Protein AF-A0A2W4NZQ8-F1 (afdb_monomer_lite)

Foldseek 3Di:
DEWEWEAELQQWIFIWDQDPVRDTATDDTFGGDDVPDDPVVRVVVVVVVCVVVVYDYDYHDYDHDPHHPPNRDPPVVVCVVVNDPPDPPDDD

Structure (mmCIF, N/CA/C/O backbone):
data_AF-A0A2W4NZQ8-F1
#
_entry.id   AF-A0A2W4NZQ8-F1
#
loop_
_atom_site.group_PDB
_atom_site.id
_atom_site.type_symbol
_atom_site.label_atom_id
_atom_site.label_alt_id
_atom_site.label_comp_id
_atom_site.label_asym_id
_atom_site.label_entity_id
_atom_site.label_seq_id
_atom_site.pdbx_PDB_ins_code
_atom_site.Cartn_x
_atom_site.Cartn_y
_atom_site.Cartn_z
_atom_site.occupancy
_atom_site.B_iso_or_equiv
_atom_site.auth_seq_id
_atom_site.auth_comp_id
_atom_site.auth_asym_id
_atom_site.auth_atom_id
_atom_site.pdbx_PDB_model_num
ATOM 1 N N . MET A 1 1 ? -15.632 0.615 4.357 1.00 78.12 1 MET A N 1
ATOM 2 C CA . MET A 1 1 ? -14.306 1.040 4.844 1.00 78.12 1 MET A CA 1
ATOM 3 C C . MET A 1 1 ? -13.594 1.732 3.703 1.00 78.12 1 MET A C 1
ATOM 5 O O . MET A 1 1 ? -13.728 1.277 2.570 1.00 78.12 1 MET A O 1
ATOM 9 N N . GLU A 1 2 ? -12.951 2.859 3.979 1.00 85.50 2 GLU A N 1
ATOM 10 C CA . GLU A 1 2 ? -12.257 3.661 2.970 1.00 85.50 2 GLU A CA 1
ATOM 11 C C . GLU A 1 2 ? -10.766 3.311 2.984 1.00 85.50 2 GLU A C 1
ATOM 13 O O . GLU A 1 2 ? -10.204 3.059 4.049 1.00 85.50 2 GLU A O 1
ATOM 18 N N . ALA A 1 3 ? -10.167 3.227 1.799 1.00 87.81 3 ALA A N 1
ATOM 19 C CA . ALA A 1 3 ? -8.755 2.923 1.601 1.00 87.81 3 ALA A CA 1
ATOM 20 C C . ALA A 1 3 ? -8.165 3.830 0.511 1.00 87.81 3 ALA A C 1
ATOM 22 O O . ALA A 1 3 ? -8.894 4.389 -0.316 1.00 87.81 3 ALA A O 1
ATOM 23 N N . TYR A 1 4 ? -6.847 3.974 0.478 1.00 87.25 4 TYR A N 1
ATOM 24 C CA . TYR A 1 4 ? -6.142 4.737 -0.546 1.00 87.25 4 TYR A CA 1
ATOM 25 C C . TYR A 1 4 ? -4.874 4.014 -0.992 1.00 87.25 4 TYR A C 1
ATOM 27 O O . TYR A 1 4 ? -4.280 3.257 -0.235 1.00 87.25 4 TYR A O 1
ATOM 35 N N . ILE A 1 5 ? -4.467 4.247 -2.239 1.00 86.50 5 ILE A N 1
ATOM 36 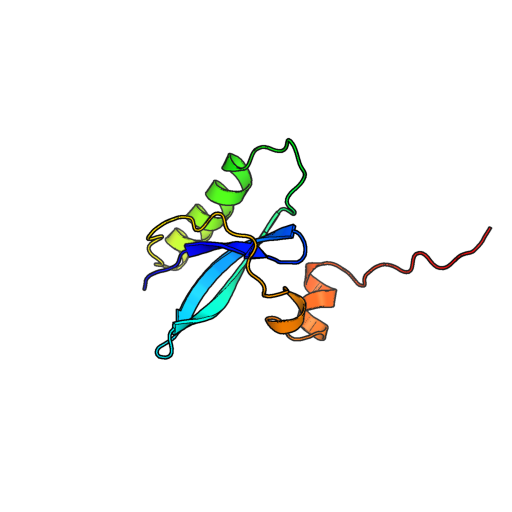C CA . ILE A 1 5 ? -3.205 3.727 -2.775 1.00 86.50 5 ILE A CA 1
ATOM 37 C C . ILE A 1 5 ? -2.145 4.815 -2.627 1.00 86.50 5 ILE A C 1
ATOM 39 O O . ILE A 1 5 ? -2.413 5.965 -2.990 1.00 86.50 5 ILE A O 1
ATOM 43 N N . GLY A 1 6 ? -0.976 4.452 -2.107 1.00 85.62 6 GLY A N 1
ATOM 44 C CA . GLY A 1 6 ? 0.177 5.333 -1.940 1.00 85.62 6 GLY A CA 1
ATOM 45 C C . GLY A 1 6 ? 1.484 4.664 -2.352 1.00 85.62 6 GLY A C 1
ATOM 46 O O . GLY A 1 6 ? 1.516 3.454 -2.578 1.00 85.62 6 GLY A O 1
ATOM 47 N N . LEU A 1 7 ? 2.541 5.469 -2.468 1.00 83.88 7 LEU A N 1
ATOM 48 C CA . LEU A 1 7 ? 3.903 4.994 -2.691 1.00 83.88 7 LEU A CA 1
ATOM 49 C C . LEU A 1 7 ? 4.675 5.067 -1.371 1.00 83.88 7 LEU A C 1
ATOM 51 O O . LEU A 1 7 ? 4.679 6.118 -0.728 1.00 83.88 7 LEU A O 1
ATOM 55 N N . THR A 1 8 ? 5.296 3.968 -0.961 1.00 82.25 8 THR A N 1
ATOM 56 C CA . THR A 1 8 ? 6.094 3.896 0.273 1.00 82.25 8 THR A CA 1
ATOM 57 C C . THR A 1 8 ? 7.453 4.577 0.097 1.00 82.25 8 THR A C 1
ATOM 59 O O . THR A 1 8 ? 7.885 4.824 -1.035 1.00 82.25 8 THR A O 1
ATOM 62 N N . GLY A 1 9 ? 8.143 4.861 1.207 1.00 78.06 9 GLY A N 1
ATOM 63 C CA . GLY A 1 9 ? 9.516 5.384 1.183 1.00 78.06 9 GLY A CA 1
ATOM 64 C C . GLY A 1 9 ? 10.497 4.470 0.436 1.00 78.06 9 GLY A C 1
ATOM 65 O O . GLY A 1 9 ? 11.390 4.956 -0.256 1.00 78.06 9 GLY A O 1
ATOM 66 N N . ASP A 1 10 ? 10.252 3.159 0.482 1.00 77.81 10 ASP A N 1
ATOM 67 C CA . ASP A 1 10 ? 11.034 2.114 -0.197 1.00 77.81 10 ASP A CA 1
ATOM 68 C C . ASP A 1 10 ? 10.698 1.961 -1.685 1.00 77.81 10 ASP A C 1
ATOM 70 O O . ASP A 1 10 ? 11.258 1.110 -2.372 1.00 77.81 10 ASP A O 1
ATOM 74 N N . GLY A 1 11 ? 9.759 2.763 -2.193 1.00 80.81 11 GLY A N 1
ATOM 75 C CA . GLY A 1 11 ? 9.364 2.738 -3.592 1.00 80.81 11 GLY A CA 1
ATOM 76 C C . GLY A 1 11 ? 8.473 1.555 -3.949 1.00 80.81 11 GLY A C 1
ATOM 77 O O . GLY A 1 11 ? 8.625 1.012 -5.030 1.00 80.81 11 GLY A O 1
ATOM 78 N N . TYR A 1 12 ? 7.523 1.165 -3.099 1.00 84.00 12 TYR A N 1
ATOM 79 C CA . TYR A 1 12 ? 6.498 0.168 -3.435 1.00 84.00 12 TYR A CA 1
ATOM 80 C C . TYR A 1 12 ? 5.112 0.794 -3.464 1.00 84.00 12 TYR A C 1
ATOM 82 O O . TYR A 1 12 ? 4.779 1.659 -2.648 1.00 84.00 12 TYR A 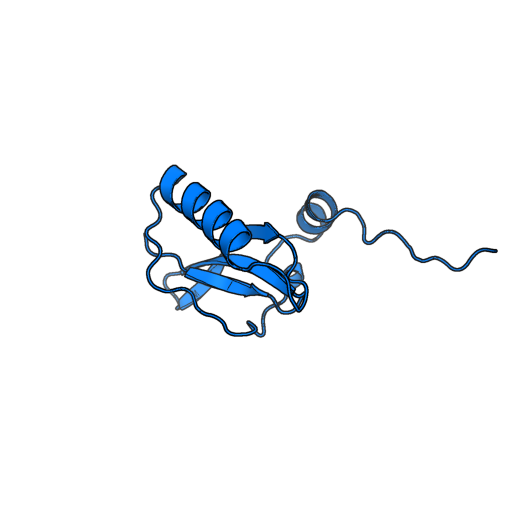O 1
ATOM 90 N N . TRP A 1 13 ? 4.272 0.332 -4.388 1.00 86.56 13 TRP A N 1
ATOM 91 C CA . TRP A 1 13 ? 2.849 0.643 -4.327 1.00 86.56 13 TRP A CA 1
ATOM 92 C C . TRP A 1 13 ? 2.215 -0.101 -3.160 1.00 86.56 13 TRP A C 1
ATOM 94 O O . TRP A 1 13 ? 2.448 -1.287 -2.971 1.00 86.56 13 TRP A O 1
ATOM 104 N N . ALA A 1 14 ? 1.377 0.578 -2.391 1.00 88.56 14 ALA A N 1
ATOM 105 C CA . ALA A 1 14 ? 0.722 -0.013 -1.236 1.00 88.56 14 ALA A CA 1
ATOM 106 C C . ALA A 1 14 ? -0.711 0.499 -1.088 1.00 88.56 14 ALA A C 1
ATOM 108 O O . ALA A 1 14 ? -1.036 1.626 -1.474 1.00 88.56 14 ALA A O 1
ATOM 109 N N . LEU A 1 15 ? -1.576 -0.349 -0.536 1.00 88.12 15 LEU A N 1
ATOM 110 C CA . LEU A 1 15 ? -2.938 -0.013 -0.146 1.00 88.12 15 LEU A CA 1
ATOM 111 C C . LEU A 1 15 ? -2.971 0.255 1.357 1.00 88.12 15 LEU A C 1
ATOM 113 O O . LEU A 1 15 ? -2.571 -0.594 2.150 1.00 88.12 15 LEU A O 1
ATOM 117 N N . PHE A 1 16 ? -3.506 1.408 1.733 1.00 89.31 16 PHE A N 1
ATOM 118 C CA . PHE A 1 16 ? -3.589 1.877 3.109 1.00 89.31 16 PHE A CA 1
ATOM 119 C C . PHE A 1 16 ? -5.033 2.140 3.522 1.00 89.31 16 PHE A C 1
ATOM 121 O O . PHE A 1 16 ? -5.878 2.496 2.697 1.00 89.31 16 PHE A O 1
ATOM 128 N N . GLN A 1 17 ? -5.293 2.042 4.817 1.00 89.81 17 GLN A N 1
ATOM 129 C CA . GLN A 1 17 ? -6.498 2.532 5.476 1.00 89.81 17 GLN A CA 1
ATOM 130 C C . GLN A 1 17 ? -6.089 3.457 6.622 1.00 89.81 17 GLN A C 1
ATOM 132 O O . GLN A 1 17 ? -5.157 3.145 7.345 1.00 89.81 17 GLN A O 1
ATOM 137 N N . GLU A 1 18 ? -6.792 4.570 6.811 1.00 87.50 18 GLU A N 1
ATOM 138 C CA . GLU A 1 18 ? -6.614 5.394 8.013 1.00 87.50 18 GLU A CA 1
ATOM 139 C C . GLU A 1 18 ? -7.401 4.760 9.172 1.00 87.50 18 GLU A C 1
ATOM 141 O O . GLU A 1 18 ? -8.567 4.377 9.005 1.00 87.50 18 GLU A O 1
ATOM 146 N N . ASP A 1 19 ? -6.763 4.612 10.331 1.00 85.06 19 ASP A N 1
ATOM 147 C CA . ASP A 1 19 ? -7.424 4.170 11.557 1.00 85.06 19 ASP A CA 1
ATOM 148 C C . ASP A 1 19 ? -8.272 5.300 12.189 1.00 85.06 19 ASP A C 1
ATOM 150 O O . ASP A 1 19 ? -8.477 6.369 11.611 1.00 85.06 19 ASP A O 1
ATOM 154 N N . ALA A 1 20 ? -8.796 5.079 13.399 1.00 85.00 20 ALA A N 1
ATOM 155 C CA . ALA A 1 20 ? -9.592 6.092 14.099 1.00 85.00 20 ALA A CA 1
ATOM 156 C C . ALA A 1 20 ? -8.788 7.350 14.500 1.00 85.00 20 ALA A C 1
ATOM 158 O O . ALA A 1 20 ? -9.391 8.393 14.764 1.00 85.00 20 ALA A O 1
ATOM 159 N N . SER A 1 21 ? -7.460 7.248 14.551 1.00 84.69 21 SER A N 1
ATOM 160 C CA . SER A 1 21 ? -6.514 8.322 14.863 1.00 84.69 21 SER A CA 1
ATOM 161 C C . SER A 1 21 ? -6.040 9.065 13.606 1.00 84.69 21 SER 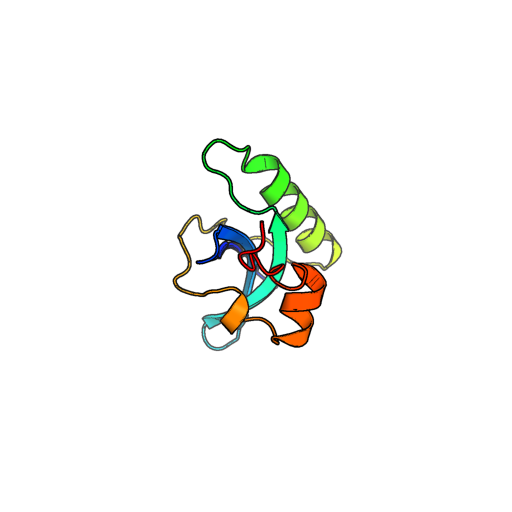A C 1
ATOM 163 O O . SER A 1 21 ? -5.418 10.120 13.722 1.00 84.69 21 SER A O 1
ATOM 165 N N . GLY A 1 22 ? -6.366 8.554 12.413 1.00 81.69 22 GLY A N 1
ATOM 166 C CA . GLY A 1 22 ? -5.853 9.057 11.141 1.00 81.69 22 GLY A CA 1
ATOM 167 C C . GLY A 1 22 ? -4.471 8.504 10.787 1.00 81.69 22 GLY A C 1
ATOM 168 O O . GLY A 1 22 ? -3.831 9.021 9.872 1.00 81.69 22 GLY A O 1
ATOM 169 N N . GLU A 1 23 ? -3.997 7.483 11.502 1.00 82.75 23 GLU A N 1
ATOM 170 C CA . GLU A 1 23 ? -2.720 6.832 11.232 1.00 82.75 23 GLU A CA 1
ATOM 171 C C . GLU A 1 23 ? -2.878 5.809 10.098 1.00 82.75 23 GLU A C 1
ATOM 173 O O . GLU A 1 23 ? -3.878 5.081 10.047 1.00 82.75 23 GLU A O 1
ATOM 178 N N . PRO A 1 24 ? -1.923 5.755 9.153 1.00 84.69 24 PRO A N 1
ATOM 179 C CA . PRO A 1 24 ? -1.997 4.840 8.028 1.00 84.69 24 PRO A CA 1
ATOM 180 C C . PRO A 1 24 ? -1.690 3.407 8.466 1.00 84.69 24 PRO A C 1
ATOM 182 O O . PRO A 1 24 ? -0.604 3.098 8.943 1.00 84.69 24 PRO A O 1
ATOM 185 N N . VAL A 1 25 ? -2.637 2.510 8.226 1.00 87.19 25 VAL A N 1
ATOM 186 C CA . VAL A 1 25 ? -2.504 1.064 8.400 1.00 87.19 25 VAL A CA 1
ATOM 187 C C . VAL A 1 25 ? -2.320 0.426 7.032 1.00 87.19 25 VAL A C 1
ATOM 189 O O . VAL A 1 25 ? -3.134 0.630 6.124 1.00 87.19 25 VAL A O 1
ATOM 192 N N . LEU A 1 26 ? -1.255 -0.356 6.874 1.00 88.56 26 LEU A N 1
ATOM 193 C CA . LEU A 1 26 ? -0.984 -1.092 5.646 1.00 88.56 26 LEU A CA 1
ATOM 194 C C . LEU A 1 26 ? -1.959 -2.270 5.492 1.00 88.56 26 LEU A C 1
ATOM 196 O O . LEU A 1 26 ? -2.105 -3.088 6.395 1.00 88.56 26 LEU A O 1
ATOM 200 N N . LEU A 1 27 ? -2.613 -2.363 4.332 1.00 88.25 27 LEU A N 1
ATOM 201 C CA . LEU A 1 27 ? -3.542 -3.448 3.997 1.00 88.25 27 LEU A CA 1
ATOM 202 C C . LEU A 1 27 ? -2.953 -4.443 2.995 1.00 88.25 27 LEU A C 1
ATOM 204 O O . LEU A 1 27 ? -3.194 -5.642 3.110 1.00 88.25 27 LEU A O 1
ATOM 208 N N . ALA A 1 28 ? -2.225 -3.948 1.993 1.00 86.94 28 ALA A N 1
ATOM 209 C CA . ALA A 1 28 ? -1.603 -4.770 0.961 1.00 86.94 28 ALA A CA 1
ATOM 210 C C . ALA A 1 28 ? -0.402 -4.053 0.334 1.00 86.94 28 ALA A C 1
ATOM 212 O O . ALA A 1 28 ? -0.405 -2.826 0.212 1.00 86.94 28 ALA A O 1
ATOM 213 N N . VAL A 1 29 ? 0.583 -4.831 -0.116 1.00 87.12 29 VAL A N 1
ATOM 214 C CA . VAL A 1 29 ? 1.743 -4.364 -0.888 1.00 87.12 29 VAL A CA 1
ATOM 215 C C . VAL A 1 29 ? 1.577 -4.828 -2.334 1.00 87.12 29 VAL A C 1
ATOM 217 O O . VAL A 1 29 ? 1.157 -5.955 -2.590 1.00 87.12 29 VAL A O 1
ATOM 220 N N . GLY A 1 30 ? 1.829 -3.924 -3.270 1.00 83.25 30 GLY A N 1
ATOM 221 C CA . GLY A 1 30 ? 1.839 -4.168 -4.706 1.00 83.25 30 GLY A CA 1
ATOM 222 C C . GLY A 1 30 ? 3.260 -4.177 -5.262 1.00 83.25 30 GLY A C 1
ATOM 223 O O . GLY A 1 30 ? 4.233 -4.320 -4.526 1.00 83.25 30 GLY A O 1
ATOM 224 N N . ASP A 1 31 ? 3.371 -4.012 -6.577 1.00 81.94 31 ASP A N 1
ATOM 225 C CA . ASP A 1 31 ? 4.661 -4.035 -7.264 1.00 81.94 31 ASP A CA 1
ATOM 226 C C . ASP A 1 31 ? 5.588 -2.876 -6.839 1.00 81.94 31 ASP A C 1
ATOM 228 O O . ASP A 1 31 ? 5.104 -1.785 -6.485 1.00 81.94 31 ASP A O 1
ATOM 232 N N . PRO A 1 32 ? 6.918 -3.077 -6.911 1.00 81.88 32 PRO A N 1
ATOM 233 C CA . PRO A 1 32 ? 7.876 -1.989 -6.789 1.00 81.88 32 PRO A CA 1
ATOM 234 C C . PRO A 1 32 ? 7.634 -0.933 -7.877 1.00 81.88 32 PRO A C 1
ATOM 236 O O . PRO A 1 32 ? 7.237 -1.217 -9.007 1.00 81.88 32 PRO A O 1
ATOM 239 N N . PHE A 1 33 ? 7.860 0.322 -7.524 1.00 78.56 33 PHE A N 1
ATOM 240 C CA . PHE A 1 33 ? 7.830 1.451 -8.430 1.00 78.56 33 PHE A CA 1
ATOM 241 C C . PHE A 1 33 ? 9.181 1.595 -9.116 1.00 78.56 33 PHE A C 1
ATOM 243 O O . PHE A 1 33 ? 10.179 1.958 -8.493 1.00 78.56 33 PHE A O 1
ATOM 250 N N . GLU A 1 34 ? 9.180 1.419 -10.432 1.00 74.62 34 GLU A N 1
ATOM 251 C CA . GLU A 1 34 ? 10.318 1.762 -11.272 1.00 74.62 34 GLU A CA 1
ATOM 252 C C . GLU A 1 34 ? 10.023 3.051 -12.064 1.00 74.62 34 GLU A C 1
ATOM 254 O O . GLU A 1 34 ? 8.949 3.208 -12.663 1.00 74.62 34 GLU A O 1
ATOM 259 N N . PRO A 1 35 ? 10.953 4.023 -12.098 1.00 71.94 35 PRO A N 1
ATOM 260 C CA . PRO A 1 35 ? 10.801 5.208 -12.930 1.00 71.94 35 PRO A CA 1
ATOM 261 C C . PRO A 1 35 ? 10.624 4.836 -14.408 1.00 71.94 35 PRO A C 1
ATOM 263 O O . PRO A 1 35 ? 11.541 4.335 -15.054 1.00 71.94 35 PRO A O 1
ATOM 266 N N . GLY A 1 36 ? 9.452 5.146 -14.964 1.00 67.19 36 GLY A N 1
ATOM 267 C CA . GLY A 1 36 ? 9.107 4.838 -16.356 1.00 67.19 36 GLY A CA 1
ATOM 268 C C . GLY A 1 36 ? 8.140 3.666 -16.519 1.00 67.19 36 GLY A C 1
ATOM 269 O O . GLY A 1 36 ? 7.610 3.499 -17.620 1.00 67.19 36 GLY A O 1
ATOM 270 N N . ASP A 1 37 ? 7.845 2.927 -15.447 1.00 68.12 37 ASP A N 1
ATOM 271 C CA . ASP A 1 37 ? 6.885 1.831 -15.491 1.00 68.12 37 ASP A CA 1
ATOM 272 C C . ASP A 1 37 ? 5.424 2.276 -15.465 1.00 68.12 37 ASP A C 1
ATOM 274 O O . ASP A 1 37 ? 5.040 3.375 -15.039 1.00 68.12 37 ASP A O 1
ATOM 278 N N . ALA A 1 38 ? 4.566 1.385 -15.960 1.00 67.06 38 ALA A N 1
ATOM 279 C CA . ALA A 1 38 ? 3.138 1.625 -15.986 1.00 67.06 38 ALA A CA 1
ATOM 280 C C . ALA A 1 38 ? 2.563 1.556 -14.561 1.00 67.06 38 ALA A C 1
ATOM 282 O O . ALA A 1 38 ? 2.409 0.492 -13.980 1.00 67.06 38 ALA A O 1
ATOM 283 N N . ILE A 1 39 ? 2.116 2.698 -14.040 1.00 74.38 39 ILE A N 1
ATOM 284 C CA . ILE A 1 39 ? 1.401 2.799 -12.749 1.00 74.38 39 ILE A CA 1
ATOM 285 C C . ILE A 1 39 ? 0.059 2.034 -12.775 1.00 74.38 39 ILE A C 1
ATOM 287 O O . ILE A 1 39 ? -0.464 1.595 -11.754 1.00 74.38 39 ILE A O 1
ATOM 291 N N . ARG A 1 40 ? -0.531 1.877 -13.966 1.00 77.19 40 ARG A N 1
ATOM 292 C CA . ARG A 1 40 ? -1.868 1.294 -14.171 1.00 77.19 40 ARG A CA 1
ATOM 293 C C . ARG A 1 40 ? -2.010 -0.160 -13.686 1.00 77.19 40 ARG A C 1
ATOM 295 O O . ARG A 1 40 ? -2.995 -0.399 -12.996 1.00 77.19 40 ARG A O 1
ATOM 302 N N . PRO A 1 41 ? -1.123 -1.114 -14.033 1.00 79.12 41 PRO A N 1
ATOM 303 C CA . PRO A 1 41 ? -1.200 -2.488 -13.531 1.00 79.12 41 PRO A CA 1
ATOM 304 C C . PRO A 1 41 ? -1.106 -2.580 -12.005 1.00 79.12 41 PRO A C 1
ATOM 306 O O . PRO A 1 41 ? -1.978 -3.204 -11.408 1.00 79.12 41 PRO A O 1
ATOM 309 N N . ALA A 1 42 ? -0.152 -1.893 -11.368 1.00 77.94 42 ALA A N 1
ATOM 310 C CA . ALA A 1 42 ? -0.014 -1.909 -9.908 1.00 77.94 42 ALA A CA 1
ATOM 311 C C . ALA A 1 42 ? -1.274 -1.365 -9.206 1.00 77.94 42 ALA A C 1
ATOM 313 O O . ALA A 1 42 ? -1.815 -1.973 -8.283 1.00 77.94 42 ALA A O 1
ATOM 314 N N . VAL A 1 43 ? -1.817 -0.247 -9.705 1.00 81.56 43 VAL A N 1
ATOM 315 C CA . VAL A 1 43 ? -3.076 0.319 -9.197 1.00 81.56 43 VAL A CA 1
ATOM 316 C C . VAL A 1 43 ? -4.260 -0.619 -9.441 1.00 81.56 43 VAL A C 1
ATOM 318 O O . VAL A 1 43 ? -5.130 -0.725 -8.576 1.00 81.56 43 VAL A O 1
ATOM 321 N N . ALA A 1 44 ? -4.321 -1.294 -10.592 1.00 84.75 44 ALA A N 1
ATOM 322 C CA . ALA A 1 44 ? -5.383 -2.247 -10.900 1.00 84.75 44 ALA A CA 1
ATOM 323 C C . ALA A 1 44 ? -5.362 -3.437 -9.932 1.00 84.75 44 ALA A C 1
ATOM 325 O O . ALA A 1 44 ? -6.392 -3.711 -9.321 1.00 84.75 44 ALA A O 1
ATOM 326 N N . ALA A 1 45 ? -4.193 -4.043 -9.698 1.00 85.44 45 ALA A N 1
ATOM 327 C CA . ALA A 1 45 ? -4.036 -5.163 -8.771 1.00 85.44 45 ALA A CA 1
ATOM 328 C C . ALA A 1 45 ? -4.492 -4.801 -7.345 1.00 85.44 45 ALA A C 1
ATOM 330 O O . ALA A 1 45 ? -5.290 -5.517 -6.737 1.00 85.44 45 ALA A O 1
ATOM 331 N N . LEU A 1 46 ? -4.070 -3.638 -6.834 1.00 86.00 46 LEU A N 1
ATOM 332 C CA . LEU A 1 46 ? -4.494 -3.152 -5.514 1.00 86.00 46 LEU A CA 1
ATOM 333 C C . LEU A 1 46 ? -5.990 -2.801 -5.466 1.00 86.00 46 LEU A C 1
ATOM 335 O O . LEU A 1 46 ? -6.644 -2.995 -4.442 1.00 86.00 46 LEU A O 1
ATOM 339 N N . THR A 1 47 ? -6.555 -2.314 -6.574 1.00 85.62 47 THR A N 1
ATOM 340 C CA . THR A 1 47 ? -7.996 -2.032 -6.685 1.00 85.62 47 THR A CA 1
ATOM 341 C C . THR A 1 47 ? -8.827 -3.309 -6.672 1.00 85.62 47 THR A C 1
ATOM 343 O O . THR A 1 47 ? -9.858 -3.363 -5.999 1.00 85.62 47 THR A O 1
ATOM 346 N N . GLU A 1 48 ? -8.385 -4.342 -7.386 1.00 88.06 48 GLU A N 1
ATOM 347 C CA . GLU A 1 48 ? -9.033 -5.653 -7.399 1.00 88.06 48 GLU A CA 1
ATOM 348 C C . GLU A 1 48 ? -8.988 -6.302 -6.015 1.00 88.06 48 GLU A C 1
ATOM 350 O O . GLU A 1 48 ? -10.018 -6.782 -5.534 1.00 88.06 48 GLU A O 1
ATOM 355 N N . TRP A 1 49 ? -7.840 -6.231 -5.333 1.00 90.31 49 TRP A N 1
ATOM 356 C CA . TRP A 1 49 ? -7.718 -6.684 -3.949 1.00 90.31 49 TRP A CA 1
ATOM 357 C C . TRP A 1 49 ? -8.680 -5.919 -3.033 1.00 90.31 49 TRP A C 1
ATOM 359 O O . TRP A 1 49 ? -9.501 -6.528 -2.352 1.00 90.31 49 TRP A O 1
ATOM 369 N N . ALA A 1 50 ? -8.677 -4.583 -3.072 1.00 87.81 50 ALA A N 1
ATOM 370 C CA . ALA A 1 50 ? -9.573 -3.766 -2.252 1.00 87.81 50 ALA A CA 1
ATOM 371 C C . ALA A 1 50 ? -11.049 -4.156 -2.450 1.00 87.81 50 ALA A C 1
ATOM 373 O O . ALA A 1 50 ? -11.782 -4.337 -1.475 1.00 87.81 50 ALA A O 1
ATOM 374 N N . ALA A 1 51 ? -11.473 -4.351 -3.702 1.00 87.44 51 ALA A N 1
ATOM 375 C CA . ALA A 1 51 ? -12.832 -4.763 -4.030 1.00 87.44 51 ALA A CA 1
ATOM 376 C C . ALA A 1 51 ? -13.175 -6.160 -3.486 1.00 87.44 51 ALA A C 1
ATOM 378 O O . ALA A 1 51 ? -14.270 -6.345 -2.949 1.00 87.44 51 ALA A O 1
ATOM 379 N N . ALA A 1 52 ? -12.249 -7.122 -3.573 1.00 89.31 52 ALA A N 1
ATOM 380 C CA . ALA A 1 52 ? -12.440 -8.482 -3.066 1.00 89.31 52 ALA A CA 1
ATOM 381 C C . ALA A 1 52 ? -12.679 -8.529 -1.546 1.00 89.31 52 ALA A C 1
ATOM 383 O O . ALA A 1 52 ? -13.428 -9.382 -1.067 1.00 89.31 52 ALA A O 1
ATOM 384 N N . TYR A 1 53 ? -12.105 -7.582 -0.799 1.00 88.88 53 TYR A N 1
ATOM 385 C CA . TYR A 1 53 ? -12.236 -7.485 0.658 1.00 88.88 53 TYR A CA 1
ATOM 386 C C . TYR A 1 53 ? -13.228 -6.397 1.122 1.00 88.88 53 TYR A C 1
ATOM 388 O O . TYR A 1 53 ? -13.366 -6.143 2.318 1.00 88.88 53 TYR A O 1
ATOM 396 N N . GLY A 1 54 ? -13.970 -5.771 0.200 1.00 88.38 54 GLY A N 1
ATOM 397 C CA . GLY A 1 54 ? -15.027 -4.805 0.529 1.00 88.38 54 GLY A CA 1
ATOM 398 C C . GLY A 1 54 ? -14.534 -3.402 0.913 1.00 88.38 54 GLY A C 1
ATOM 399 O O . GLY A 1 54 ? -15.271 -2.630 1.541 1.00 88.38 54 GLY A O 1
ATOM 400 N N . TYR A 1 55 ? -13.307 -3.050 0.533 1.00 87.38 55 TYR A N 1
ATOM 401 C CA . TYR A 1 55 ? -12.755 -1.707 0.686 1.00 87.38 55 TYR A CA 1
ATOM 402 C C . TYR A 1 55 ? -13.135 -0.817 -0.500 1.00 87.38 55 TYR A C 1
ATOM 404 O O . TYR A 1 55 ? -13.102 -1.223 -1.662 1.00 87.38 55 TYR A O 1
ATOM 412 N N . ARG A 1 56 ? -13.483 0.438 -0.205 1.00 85.94 56 ARG A N 1
ATOM 413 C CA . ARG A 1 56 ? -13.735 1.475 -1.209 1.00 85.94 56 ARG A CA 1
ATOM 414 C C . ARG A 1 56 ? -12.504 2.364 -1.325 1.00 85.94 56 ARG A C 1
ATOM 416 O O . ARG A 1 56 ? -12.147 3.029 -0.356 1.00 85.94 56 ARG A O 1
ATOM 423 N N . ILE A 1 57 ? -11.907 2.432 -2.512 1.00 82.00 57 ILE A N 1
ATOM 424 C CA . ILE A 1 57 ? -10.789 3.347 -2.765 1.00 82.00 57 ILE A CA 1
ATOM 425 C C . ILE A 1 57 ? -11.325 4.769 -2.934 1.00 82.00 57 ILE A C 1
ATOM 427 O O . ILE A 1 57 ? -12.181 5.010 -3.789 1.00 82.00 57 ILE A O 1
ATOM 431 N N . VAL A 1 58 ? -10.855 5.704 -2.105 1.00 76.06 58 VAL A N 1
ATOM 432 C CA . VAL A 1 58 ? -11.404 7.070 -2.055 1.00 76.06 58 VAL A CA 1
ATOM 433 C C . VAL A 1 58 ? -10.627 8.082 -2.877 1.00 76.06 58 VAL A C 1
ATOM 435 O O . VAL A 1 58 ? -11.244 8.952 -3.483 1.00 76.06 58 VAL A O 1
ATOM 438 N N . THR A 1 59 ? -9.305 7.977 -2.980 1.00 63.44 59 THR A N 1
ATOM 439 C CA . THR A 1 59 ? -8.475 8.752 -3.918 1.00 63.44 59 THR A CA 1
ATOM 440 C C . THR A 1 59 ? -7.079 8.128 -3.923 1.00 63.44 59 THR A C 1
ATOM 442 O O . THR A 1 59 ? -6.579 7.817 -2.845 1.00 63.44 59 THR A O 1
ATOM 445 N N . PRO A 1 60 ? -6.410 7.932 -5.069 1.00 60.94 60 PRO A N 1
ATOM 446 C CA . PRO A 1 60 ? -4.993 7.593 -5.043 1.00 60.94 60 PRO A CA 1
ATOM 447 C C . PRO A 1 60 ? -4.188 8.799 -4.528 1.00 60.94 60 PRO A C 1
ATOM 449 O O . PRO A 1 60 ? -4.264 9.894 -5.092 1.00 60.94 60 PRO A O 1
ATOM 452 N N . ARG A 1 61 ? -3.438 8.617 -3.437 1.00 60.38 61 ARG A N 1
ATOM 453 C CA . ARG A 1 61 ? -2.497 9.613 -2.914 1.00 60.38 61 ARG A CA 1
ATOM 454 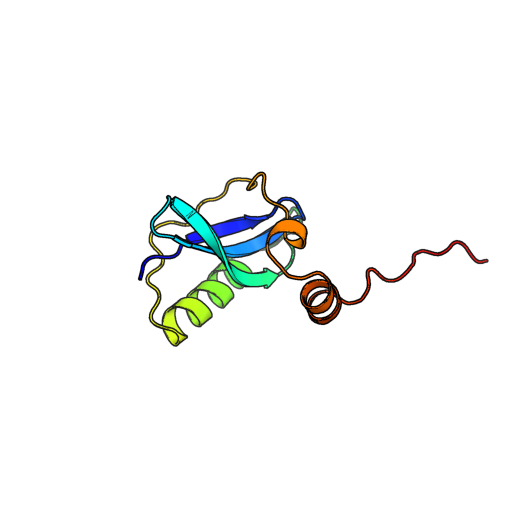C C . ARG A 1 61 ? -1.127 9.321 -3.517 1.00 60.38 61 ARG A C 1
ATOM 456 O O . ARG A 1 61 ? -0.364 8.519 -3.000 1.00 60.38 61 ARG A O 1
ATOM 463 N N . TYR A 1 62 ? -0.810 9.992 -4.620 1.00 54.34 62 TYR A N 1
ATOM 464 C CA . TYR A 1 62 ? 0.517 9.937 -5.243 1.00 54.34 62 TYR A CA 1
ATOM 465 C C . TYR A 1 62 ? 1.492 10.873 -4.511 1.00 54.34 62 TYR A C 1
ATOM 467 O O . TYR A 1 62 ? 1.932 11.882 -5.056 1.00 54.34 62 TYR A O 1
ATOM 475 N N . GLY A 1 63 ? 1.754 10.592 -3.239 1.00 50.84 63 GLY A N 1
ATOM 476 C CA . GLY A 1 63 ? 2.833 11.209 -2.474 1.00 50.84 63 GLY A CA 1
ATOM 477 C C . GLY A 1 63 ? 3.807 10.117 -2.058 1.00 50.84 63 GLY A C 1
ATOM 478 O O . GLY A 1 63 ? 3.363 9.009 -1.766 1.00 50.84 63 GLY A O 1
ATOM 479 N N . LEU A 1 64 ? 5.108 10.420 -2.052 1.00 50.28 64 LEU A N 1
ATOM 480 C CA . LEU A 1 64 ? 6.070 9.630 -1.286 1.00 50.28 64 LEU A CA 1
ATOM 481 C C . LEU A 1 64 ? 5.605 9.711 0.169 1.00 50.28 64 LEU A C 1
ATOM 483 O O . LEU A 1 64 ? 5.712 10.775 0.781 1.00 50.28 64 LEU A O 1
ATOM 487 N N . SER A 1 65 ? 4.991 8.648 0.684 1.00 55.19 65 SER A N 1
ATOM 488 C CA . SER A 1 65 ? 4.762 8.543 2.120 1.00 55.19 65 SER A CA 1
ATOM 489 C C . SER A 1 65 ? 6.130 8.601 2.793 1.00 55.19 65 SER A C 1
ATOM 491 O O . SER A 1 65 ? 7.037 7.878 2.394 1.00 55.19 65 SER A O 1
ATOM 493 N N . GLU A 1 66 ? 6.277 9.419 3.837 1.00 60.41 66 GLU A N 1
ATOM 494 C CA . GLU A 1 66 ? 7.480 9.447 4.694 1.00 60.41 66 GLU A CA 1
ATOM 495 C C . GLU A 1 66 ? 7.645 8.155 5.517 1.00 60.41 66 GLU A C 1
ATOM 497 O O . GLU A 1 66 ? 8.506 8.073 6.385 1.00 60.41 66 GLU A O 1
ATOM 502 N N . VAL A 1 67 ? 6.785 7.167 5.268 1.00 61.75 67 VAL A N 1
ATOM 503 C CA . VAL A 1 67 ? 6.685 5.919 6.006 1.00 61.75 67 VAL A CA 1
ATOM 504 C C . VAL A 1 67 ? 7.295 4.807 5.163 1.00 61.75 67 VAL A C 1
ATOM 506 O O . VAL A 1 67 ? 6.861 4.574 4.023 1.00 61.75 67 VAL A O 1
ATOM 509 N N . SER A 1 68 ? 8.291 4.135 5.729 1.00 67.75 68 SER A N 1
ATOM 510 C CA . SER A 1 68 ? 8.892 2.937 5.155 1.00 67.75 68 SER A CA 1
ATOM 511 C C . SER A 1 68 ? 8.034 1.706 5.470 1.00 67.75 68 SER A C 1
ATOM 513 O O . SER A 1 68 ? 7.335 1.644 6.481 1.00 67.75 68 SER A O 1
ATOM 515 N N . LEU A 1 69 ? 8.056 0.709 4.589 1.00 68.88 69 LEU A N 1
ATOM 516 C CA . LEU A 1 69 ? 7.389 -0.579 4.780 1.00 68.88 69 LEU A CA 1
ATOM 517 C C . LEU A 1 69 ? 7.931 -1.321 6.004 1.00 68.88 69 LEU A C 1
ATOM 519 O O . LEU A 1 69 ? 7.152 -1.971 6.697 1.00 68.88 69 LEU A O 1
ATOM 523 N N . GLU A 1 70 ? 9.231 -1.192 6.280 1.00 67.56 70 GLU A N 1
ATOM 524 C CA . GLU A 1 70 ? 9.889 -1.784 7.453 1.00 67.56 70 GLU A CA 1
ATOM 525 C C . GLU A 1 70 ? 9.311 -1.281 8.789 1.00 67.56 70 GLU A C 1
ATOM 527 O O . GLU A 1 70 ? 9.300 -2.022 9.766 1.00 67.56 70 GLU A O 1
ATOM 532 N N . ASP A 1 71 ? 8.770 -0.058 8.828 1.00 71.25 71 ASP A N 1
ATOM 533 C CA . ASP A 1 71 ? 8.129 0.508 10.024 1.00 71.25 71 ASP A CA 1
ATOM 534 C C . ASP A 1 71 ? 6.678 0.023 10.201 1.00 71.25 71 ASP A C 1
ATOM 536 O O . ASP A 1 71 ? 6.103 0.129 11.286 1.00 71.25 71 ASP A O 1
ATOM 540 N N . LEU A 1 72 ? 6.057 -0.477 9.127 1.00 69.38 72 LEU A N 1
ATOM 541 C CA . LEU A 1 72 ? 4.636 -0.843 9.074 1.00 69.38 72 LEU A CA 1
ATOM 542 C C . LEU A 1 72 ? 4.386 -2.350 9.141 1.00 69.38 72 LEU A C 1
ATOM 544 O O . LEU A 1 72 ? 3.248 -2.772 9.362 1.00 69.38 72 LEU A O 1
ATOM 548 N N . ILE A 1 73 ? 5.417 -3.156 8.908 1.00 71.38 73 ILE A N 1
ATOM 549 C CA . ILE A 1 73 ? 5.344 -4.612 8.843 1.00 71.38 73 ILE A CA 1
ATOM 550 C C . ILE A 1 73 ? 6.313 -5.186 9.877 1.00 71.38 73 ILE A C 1
ATOM 552 O O . ILE A 1 73 ? 7.428 -4.698 10.029 1.00 71.38 73 ILE A O 1
ATOM 556 N N . GLU A 1 74 ? 5.911 -6.245 10.582 1.00 70.12 74 GLU A N 1
ATOM 557 C CA . GLU A 1 74 ? 6.840 -6.968 11.454 1.00 70.12 74 GLU A CA 1
ATOM 558 C C . GLU A 1 74 ? 8.026 -7.518 10.635 1.00 70.12 74 GLU A C 1
ATOM 560 O O . GLU A 1 74 ? 7.813 -8.053 9.545 1.00 70.12 74 GLU A O 1
ATOM 565 N N . PRO A 1 75 ? 9.269 -7.448 11.143 1.00 62.75 75 PRO A N 1
ATOM 566 C CA . PRO A 1 75 ? 10.468 -7.775 10.366 1.00 62.75 75 PRO A CA 1
ATOM 567 C C . PRO A 1 75 ? 10.445 -9.195 9.778 1.00 62.75 75 PRO A C 1
ATOM 569 O O . PRO A 1 75 ? 10.856 -9.400 8.642 1.00 62.75 75 PRO A O 1
ATOM 572 N N . GLU A 1 76 ? 9.877 -10.165 10.503 1.00 65.00 76 GLU A N 1
ATOM 573 C CA . GLU A 1 76 ? 9.731 -11.550 10.028 1.00 65.00 76 GLU A CA 1
ATOM 574 C C . GLU A 1 76 ? 8.783 -11.671 8.818 1.00 65.00 76 GLU A C 1
ATOM 576 O O . GLU A 1 76 ? 8.985 -12.516 7.950 1.00 65.00 76 GLU A O 1
ATOM 581 N N . VAL A 1 77 ? 7.760 -10.814 8.736 1.00 68.38 77 VAL A N 1
ATOM 582 C CA . VAL A 1 77 ? 6.797 -10.774 7.621 1.00 68.38 77 VAL A CA 1
ATOM 583 C C . VAL A 1 77 ? 7.376 -10.004 6.434 1.00 68.38 77 VAL A C 1
ATOM 585 O O . VAL A 1 77 ? 7.121 -10.352 5.282 1.00 68.38 77 VAL A O 1
ATOM 588 N N . PHE A 1 78 ? 8.184 -8.979 6.700 1.00 64.06 78 PHE A N 1
ATOM 589 C CA . PHE A 1 78 ? 8.889 -8.225 5.668 1.00 64.06 78 PHE A CA 1
ATOM 590 C C . PHE A 1 78 ? 9.864 -9.120 4.880 1.00 64.06 78 PHE A C 1
ATOM 592 O O . PHE A 1 78 ? 9.788 -9.162 3.650 1.00 64.06 78 PHE A O 1
ATOM 599 N N . ASP A 1 79 ? 10.691 -9.906 5.581 1.00 64.56 79 ASP A N 1
ATOM 600 C CA . ASP A 1 79 ? 11.625 -10.867 4.970 1.00 64.56 79 ASP A CA 1
ATOM 601 C C . ASP A 1 79 ? 10.912 -11.998 4.202 1.00 64.56 79 ASP A C 1
ATOM 603 O O . ASP A 1 79 ? 11.443 -12.522 3.222 1.00 64.56 79 ASP A O 1
ATOM 607 N N . GLU A 1 80 ? 9.698 -12.387 4.605 1.00 66.69 80 GLU A N 1
ATOM 608 C CA . GLU A 1 80 ? 8.907 -13.399 3.890 1.00 66.69 80 GLU A CA 1
ATOM 609 C C . GLU A 1 80 ? 8.341 -12.864 2.562 1.00 66.69 80 GLU A C 1
ATOM 611 O O . GLU A 1 80 ? 8.327 -13.580 1.558 1.00 66.69 80 GLU A O 1
ATOM 616 N N . ILE A 1 81 ? 7.883 -11.607 2.544 1.00 63.78 81 ILE A N 1
ATOM 617 C CA . ILE A 1 81 ? 7.223 -10.994 1.380 1.00 63.78 81 ILE A CA 1
ATOM 618 C C . ILE A 1 81 ? 8.238 -10.510 0.340 1.00 63.78 81 ILE A C 1
ATOM 620 O O . ILE A 1 81 ? 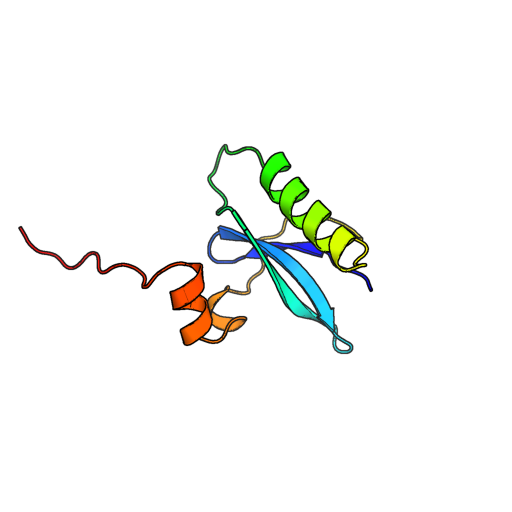8.014 -10.689 -0.859 1.00 63.78 81 ILE A O 1
ATOM 624 N N . LEU A 1 82 ? 9.336 -9.891 0.777 1.00 6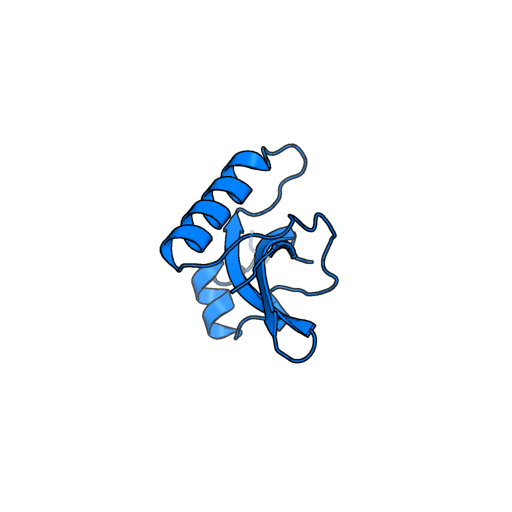4.62 82 LEU A N 1
ATOM 625 C CA . LEU A 1 82 ? 10.335 -9.288 -0.116 1.00 64.62 82 LEU A CA 1
ATOM 626 C C . LEU A 1 82 ? 11.581 -10.168 -0.307 1.00 64.62 82 LEU A C 1
ATOM 628 O O . LEU A 1 82 ? 12.440 -9.856 -1.133 1.00 64.62 82 LEU A O 1
ATOM 632 N N . GLY A 1 83 ? 11.638 -11.303 0.395 1.00 53.19 83 GLY A N 1
ATOM 633 C CA . GLY A 1 83 ? 12.844 -12.105 0.556 1.00 53.19 83 GLY A CA 1
ATOM 634 C C . GLY A 1 83 ? 13.782 -11.457 1.578 1.00 53.19 83 GLY A C 1
ATOM 635 O O . GLY A 1 83 ? 13.736 -10.235 1.746 1.00 53.19 83 GLY A O 1
ATOM 636 N N . PRO A 1 84 ? 14.673 -12.234 2.234 1.00 50.88 84 PRO A N 1
ATOM 637 C CA . PRO A 1 84 ? 15.789 -11.616 2.934 1.00 50.88 84 PRO A CA 1
ATOM 638 C C . PRO A 1 84 ? 16.449 -10.723 1.896 1.00 50.88 84 PRO A C 1
ATOM 640 O O . PRO A 1 84 ? 16.694 -11.204 0.784 1.00 50.88 84 PRO A O 1
ATOM 643 N N . ALA A 1 85 ? 16.655 -9.440 2.200 1.00 52.88 85 ALA A N 1
ATOM 644 C CA . ALA A 1 85 ? 17.475 -8.572 1.370 1.00 52.88 85 ALA A CA 1
ATOM 645 C C . ALA A 1 85 ? 18.772 -9.343 1.126 1.00 52.88 85 ALA A C 1
ATOM 647 O O . ALA A 1 85 ? 19.586 -9.477 2.036 1.00 52.88 85 ALA A O 1
ATOM 648 N N . ALA A 1 86 ? 18.865 -10.006 -0.029 1.00 46.28 86 ALA A N 1
ATOM 649 C CA . ALA A 1 86 ? 19.842 -11.053 -0.213 1.00 46.28 86 ALA A CA 1
ATOM 650 C C . ALA A 1 86 ? 21.161 -10.318 -0.291 1.00 46.28 86 ALA A C 1
ATOM 652 O O . ALA A 1 86 ? 21.419 -9.654 -1.295 1.00 46.28 86 ALA A O 1
ATOM 653 N N . ASP A 1 87 ? 21.893 -10.374 0.822 1.00 47.06 87 ASP A N 1
ATOM 654 C CA . ASP A 1 87 ? 23.318 -10.155 0.962 1.00 47.06 87 ASP A CA 1
ATOM 655 C C . ASP A 1 87 ? 23.968 -9.982 -0.414 1.00 47.06 87 ASP A C 1
ATOM 657 O O . ASP A 1 87 ? 24.369 -10.951 -1.063 1.00 47.06 87 ASP A O 1
ATOM 661 N N . MET A 1 88 ? 24.109 -8.731 -0.865 1.00 52.81 88 MET A N 1
ATOM 662 C CA . MET A 1 88 ? 25.262 -8.395 -1.691 1.00 52.81 88 MET A CA 1
ATOM 663 C C . MET A 1 88 ? 26.465 -8.361 -0.747 1.00 52.81 88 MET A C 1
ATOM 665 O O . MET A 1 88 ? 27.027 -7.305 -0.464 1.00 52.81 88 MET A O 1
ATOM 669 N N . ASP A 1 89 ? 26.798 -9.540 -0.219 1.00 51.59 89 ASP A N 1
ATOM 670 C CA . ASP A 1 89 ? 28.082 -9.836 0.382 1.00 51.59 89 ASP A CA 1
ATOM 671 C C . ASP A 1 89 ? 29.081 -9.991 -0.769 1.00 51.59 89 ASP A C 1
ATOM 673 O O . ASP A 1 89 ? 28.980 -10.855 -1.646 1.00 51.59 89 ASP A O 1
ATOM 677 N N . ASP A 1 90 ? 29.985 -9.024 -0.781 1.00 62.34 90 ASP A N 1
ATOM 678 C CA . ASP A 1 90 ? 31.303 -9.004 -1.394 1.00 62.34 90 ASP A CA 1
ATOM 679 C C . ASP A 1 90 ? 31.953 -10.404 -1.442 1.00 62.34 90 ASP A C 1
ATOM 681 O O . ASP A 1 90 ? 32.239 -11.010 -0.412 1.00 62.34 90 ASP A O 1
ATOM 685 N N . GLY A 1 91 ? 32.224 -10.939 -2.638 1.00 54.69 91 GLY A N 1
ATOM 686 C CA . GLY A 1 91 ? 32.875 -12.248 -2.727 1.00 54.69 91 GLY A CA 1
ATOM 687 C C . GLY A 1 91 ? 33.203 -12.745 -4.132 1.00 54.69 91 GLY A C 1
ATOM 688 O O . GLY A 1 91 ? 32.546 -13.661 -4.629 1.00 54.69 91 GLY A O 1
ATOM 689 N N . GLY A 1 92 ? 34.260 -12.200 -4.749 1.00 40.84 92 GLY A N 1
ATOM 690 C CA . GLY A 1 92 ? 34.873 -12.753 -5.968 1.00 40.84 92 GLY A CA 1
ATOM 691 C C . GLY A 1 92 ? 35.948 -11.886 -6.601 1.00 40.84 92 GLY A C 1
ATOM 692 O O . GLY A 1 92 ? 35.581 -11.085 -7.486 1.00 40.84 92 GLY A O 1
#

pLDDT: mean 74.61, std 13.07, range [40.84, 90.31]

Radius of gyration: 14.36 Å; chains: 1; bounding box: 50×25×31 Å

Secondary structure (DSSP, 8-state):
-EEEEEE-TTSEEEEEEE-TTSPEEEEEEEEE--TTS-HHHHHHHHHHHHHHTTPEE-----SB-S--HHHHS-HHHHHHHH-S--------

Sequence (92 aa):
MEAYIGLTGDGYWALFQEDASGEPVLLAVGDPFEPGDAIRPAVAALTEWAAAYGYRIVTPRYGLSEVSLEDLIEPEVFDEILGPAADMDDGG